Protein AF-A0A1J3D6M2-F1 (afdb_monomer_lite)

pLDDT: mean 93.29, std 6.9, range [59.59, 98.25]

Sequence (91 aa):
VNNVKGDRLPKFTSEQSKMLKGSYDFIGINYYSSSYAKNVPCSTENVTMSSDPCASITGEREGVPIGPKAASDWLLIYPKGIRDLVLYAKY

Structure (mmCIF, N/CA/C/O backbone):
data_AF-A0A1J3D6M2-F1
#
_entry.id   AF-A0A1J3D6M2-F1
#
loop_
_atom_site.group_PDB
_atom_site.id
_atom_site.type_symbol
_atom_site.label_atom_id
_atom_site.label_alt_id
_atom_site.label_comp_id
_atom_site.label_asym_id
_atom_site.label_entity_id
_atom_site.label_seq_id
_atom_site.pdbx_PDB_ins_code
_atom_site.Cartn_x
_atom_site.Cartn_y
_atom_site.Cartn_z
_atom_site.occupancy
_atom_site.B_iso_or_equiv
_atom_site.auth_seq_id
_atom_site.auth_comp_id
_atom_site.auth_asym_id
_atom_site.auth_atom_id
_atom_site.pdbx_PDB_model_num
ATOM 1 N N . VAL A 1 1 ? -1.687 -0.377 13.717 1.00 59.59 1 VAL A N 1
ATOM 2 C CA . VAL A 1 1 ? -0.697 0.401 12.935 1.00 59.59 1 VAL A CA 1
ATOM 3 C C . VAL A 1 1 ? 0.459 0.699 13.869 1.00 59.59 1 VAL A C 1
ATOM 5 O O . VAL A 1 1 ? 0.476 1.729 14.523 1.00 59.59 1 VAL A O 1
ATOM 8 N N . ASN A 1 2 ? 1.347 -0.275 14.054 1.00 64.75 2 ASN A N 1
ATOM 9 C CA . ASN A 1 2 ? 2.222 -0.285 15.235 1.00 64.75 2 ASN A CA 1
ATOM 10 C C . ASN A 1 2 ? 3.484 0.570 15.053 1.00 64.75 2 ASN A C 1
ATOM 12 O O . ASN A 1 2 ? 4.176 0.845 16.023 1.00 64.75 2 ASN A O 1
ATOM 16 N N . ASN A 1 3 ? 3.747 1.013 13.821 1.00 78.44 3 ASN A N 1
ATOM 17 C CA . ASN A 1 3 ? 4.998 1.662 13.440 1.00 78.44 3 ASN A CA 1
ATOM 18 C C . ASN A 1 3 ? 4.830 3.149 13.076 1.00 78.44 3 ASN A C 1
ATOM 20 O O . ASN A 1 3 ? 5.827 3.830 12.849 1.00 78.44 3 ASN A O 1
ATOM 24 N N . VAL A 1 4 ? 3.594 3.671 13.051 1.00 85.06 4 VAL A N 1
ATOM 25 C CA . VAL A 1 4 ? 3.365 5.113 12.877 1.00 85.06 4 VAL A CA 1
ATOM 26 C C . VAL A 1 4 ? 3.777 5.822 14.160 1.00 85.06 4 VAL A C 1
ATOM 28 O O . VAL A 1 4 ? 3.183 5.616 15.216 1.00 85.06 4 VAL A O 1
ATOM 31 N N . LYS A 1 5 ? 4.822 6.645 14.062 1.00 82.31 5 LYS A N 1
ATOM 32 C CA . LYS A 1 5 ? 5.362 7.395 15.203 1.00 82.31 5 LYS A CA 1
ATOM 33 C C . LYS A 1 5 ? 4.629 8.704 15.469 1.00 82.31 5 LYS A C 1
ATOM 35 O O . LYS A 1 5 ? 4.324 9.447 14.531 1.00 82.31 5 LYS A O 1
ATOM 40 N N . GLY A 1 6 ? 4.484 9.008 16.759 1.00 79.38 6 GLY A N 1
ATOM 41 C CA . GLY A 1 6 ? 3.793 10.192 17.264 1.00 79.38 6 GLY A CA 1
ATOM 42 C C . GLY A 1 6 ? 2.284 10.127 17.034 1.00 79.38 6 GLY A C 1
ATOM 43 O O . GLY A 1 6 ? 1.743 9.082 16.682 1.00 79.38 6 GLY A O 1
ATOM 44 N N . ASP A 1 7 ? 1.616 11.269 17.170 1.00 85.50 7 ASP A N 1
ATOM 45 C CA . ASP A 1 7 ? 0.166 11.397 16.974 1.00 85.50 7 ASP A CA 1
ATOM 46 C C . ASP A 1 7 ? -0.209 11.786 15.527 1.00 85.50 7 ASP A C 1
ATOM 48 O O . ASP A 1 7 ? -1.246 12.397 15.278 1.00 85.50 7 ASP A O 1
ATOM 52 N N . ARG A 1 8 ? 0.637 11.432 14.542 1.00 89.44 8 ARG A N 1
ATOM 53 C CA . ARG A 1 8 ? 0.403 11.735 13.112 1.00 89.44 8 ARG A CA 1
ATOM 54 C C . ARG A 1 8 ? -0.804 11.006 12.530 1.00 89.44 8 ARG A C 1
ATOM 56 O O . ARG A 1 8 ? -1.385 11.487 11.562 1.00 89.44 8 ARG A O 1
ATOM 63 N N . LEU A 1 9 ? -1.152 9.846 13.089 1.00 90.31 9 LEU A N 1
ATOM 64 C CA . LEU A 1 9 ? -2.379 9.132 12.758 1.00 90.31 9 LEU A CA 1
ATOM 65 C C . LEU A 1 9 ? -3.372 9.298 13.916 1.00 90.31 9 LEU A C 1
ATOM 67 O O . LEU A 1 9 ? -3.163 8.699 14.975 1.00 90.31 9 LEU A O 1
ATOM 71 N N . PRO A 1 10 ? -4.446 10.085 13.731 1.00 91.00 10 PRO A N 1
ATOM 72 C CA . PRO A 1 10 ? -5.473 10.253 14.745 1.00 91.00 10 PRO A CA 1
ATOM 73 C C . PRO A 1 10 ? -6.112 8.920 15.129 1.00 91.00 10 PRO A C 1
ATOM 75 O O . PRO A 1 10 ? -6.311 8.032 14.296 1.00 91.00 10 PRO A O 1
ATOM 78 N N . LYS A 1 11 ? -6.466 8.791 16.406 1.00 91.75 11 LYS A N 1
ATOM 79 C CA . LYS A 1 11 ? -7.204 7.634 16.912 1.00 91.75 11 LYS A CA 1
ATOM 80 C C . LYS A 1 11 ? -8.695 7.918 16.823 1.00 91.75 11 LYS A C 1
ATOM 82 O O . LYS A 1 11 ? -9.148 8.973 17.260 1.00 91.75 11 LYS A O 1
ATOM 87 N N . PHE A 1 12 ? -9.451 6.959 16.304 1.00 95.31 12 PHE A N 1
ATOM 88 C CA . PHE A 1 12 ? -10.904 7.023 16.367 1.00 95.31 12 PHE A CA 1
ATOM 89 C C . PHE A 1 12 ? -11.392 6.792 17.796 1.00 95.31 12 PHE A C 1
ATOM 91 O O . PHE A 1 12 ? -10.873 5.933 18.514 1.00 95.31 12 PHE A O 1
ATOM 98 N N . THR A 1 13 ? -12.437 7.517 18.193 1.00 97.62 13 THR A N 1
ATOM 99 C CA . THR A 1 13 ? -13.219 7.158 19.378 1.00 97.62 13 THR A CA 1
ATOM 100 C C . THR A 1 13 ? -13.987 5.858 19.125 1.00 97.62 13 THR A C 1
ATOM 102 O O . THR A 1 13 ? -14.156 5.408 17.984 1.00 97.62 13 THR A O 1
ATOM 105 N N . SER A 1 14 ? -14.501 5.244 20.191 1.00 98.12 14 SER A N 1
ATOM 106 C CA . SER A 1 14 ? -15.351 4.054 20.076 1.00 98.12 14 SER A CA 1
ATOM 107 C C . SER A 1 14 ? -16.610 4.314 19.244 1.00 98.12 14 SER A C 1
ATOM 109 O O . SER A 1 14 ? -17.066 3.426 18.531 1.00 98.12 14 SER A O 1
ATOM 111 N N . GLU A 1 15 ? -17.171 5.521 19.320 1.00 98.25 15 GLU A N 1
ATOM 112 C CA . GLU A 1 15 ? -18.347 5.921 18.545 1.00 98.25 15 GLU A CA 1
ATOM 113 C C . GLU A 1 15 ? -18.018 6.069 17.056 1.00 98.25 15 GLU A C 1
ATOM 115 O O . GLU A 1 15 ? -18.662 5.433 16.226 1.00 98.25 15 GLU A O 1
ATOM 120 N N . GLN A 1 16 ? -16.947 6.793 16.720 1.00 98.25 16 GLN A N 1
ATOM 121 C CA . GLN A 1 16 ? -16.485 6.936 15.334 1.00 98.25 16 GLN A CA 1
ATOM 122 C C . GLN A 1 16 ? -16.148 5.577 14.708 1.00 98.25 16 GLN A C 1
ATOM 124 O O . GLN A 1 16 ? -16.510 5.301 13.566 1.00 98.25 16 GLN A O 1
ATOM 129 N N . SER A 1 17 ? -15.506 4.694 15.478 1.00 97.56 17 SER A N 1
ATOM 130 C CA . SER A 1 17 ? -15.180 3.336 15.031 1.00 97.56 17 SER A CA 1
ATOM 131 C C . SER A 1 17 ? -16.437 2.515 14.725 1.00 97.56 17 SER A C 1
ATOM 133 O O . SER A 1 17 ? -16.456 1.766 13.749 1.00 97.56 17 SER A O 1
ATOM 135 N N . LYS A 1 18 ? -17.497 2.658 15.534 1.00 98.06 18 LYS A N 1
ATOM 136 C CA . LYS A 1 18 ? -18.794 2.009 15.285 1.00 98.06 18 LYS A CA 1
ATOM 137 C C . LYS A 1 18 ? -19.477 2.568 14.040 1.00 98.06 18 LYS A C 1
ATOM 139 O O . LYS A 1 18 ? -20.025 1.781 13.282 1.00 98.06 18 LYS A O 1
ATOM 144 N N . MET A 1 19 ? -19.416 3.882 13.822 1.00 98.12 19 MET A N 1
ATOM 145 C CA . MET A 1 19 ? -19.998 4.521 12.636 1.00 98.12 19 MET A CA 1
ATOM 146 C C . MET A 1 19 ? 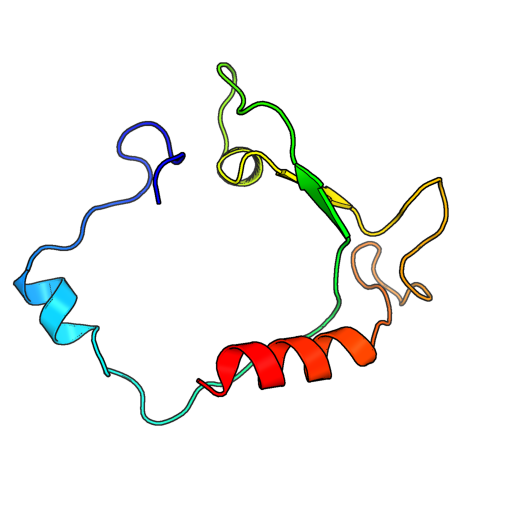-19.314 4.088 11.333 1.00 98.12 19 MET A C 1
ATOM 148 O O . MET A 1 19 ? -19.993 3.902 10.332 1.00 98.12 19 MET A O 1
ATOM 152 N N . LEU A 1 20 ? -17.986 3.925 11.332 1.00 97.50 20 LEU A N 1
ATOM 153 C CA . LEU A 1 20 ? -17.221 3.543 10.136 1.00 97.50 20 LEU A CA 1
ATOM 154 C C . LEU A 1 20 ? -17.320 2.051 9.796 1.00 97.50 20 LEU A C 1
ATOM 156 O O . LEU A 1 20 ? -17.184 1.650 8.640 1.00 97.50 20 LEU A O 1
ATOM 160 N N . LYS A 1 21 ? -17.498 1.187 10.798 1.00 97.19 21 LYS A N 1
ATOM 161 C CA . LYS A 1 21 ? -17.511 -0.257 10.566 1.00 97.19 21 LYS A CA 1
ATOM 162 C C . LYS A 1 21 ? -18.761 -0.654 9.777 1.00 97.19 21 LYS A C 1
ATOM 164 O O . LYS A 1 21 ? -19.869 -0.573 10.289 1.00 97.19 21 LYS A O 1
ATOM 169 N N . GLY A 1 22 ? -18.556 -1.151 8.557 1.00 96.25 22 GLY A N 1
ATOM 170 C CA . GLY A 1 22 ? -19.647 -1.559 7.667 1.00 96.25 22 GLY A CA 1
ATOM 171 C C . GLY A 1 22 ? -20.330 -0.393 6.950 1.00 96.25 22 GLY A C 1
ATOM 172 O O . GLY A 1 22 ? -21.402 -0.584 6.394 1.00 96.25 22 GLY A O 1
ATOM 173 N N . SER A 1 23 ? -19.728 0.802 6.933 1.00 97.38 23 SER A N 1
ATOM 174 C CA . SER A 1 23 ? -20.275 1.980 6.244 1.00 97.38 23 SER A CA 1
ATOM 175 C C . SER A 1 23 ? -20.060 1.948 4.719 1.00 97.38 23 SER A C 1
ATOM 177 O O . SER A 1 23 ? -19.738 2.974 4.118 1.00 97.38 23 SER A O 1
ATOM 179 N N . TYR A 1 24 ? -20.147 0.772 4.096 1.00 95.81 24 TYR A N 1
ATOM 180 C CA . TYR A 1 24 ? -19.997 0.577 2.655 1.00 95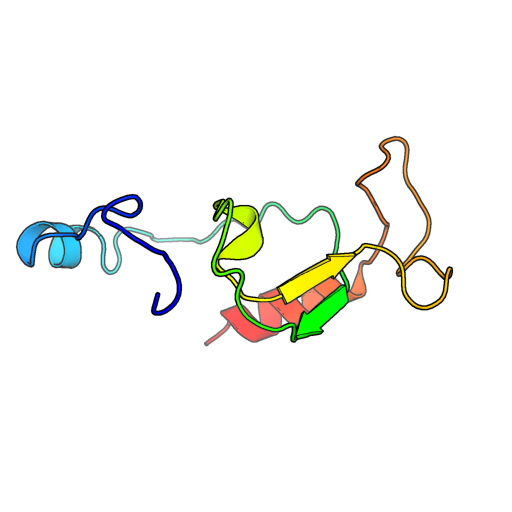.81 24 TYR A CA 1
ATOM 181 C C . TYR A 1 24 ? -20.874 -0.586 2.179 1.00 95.81 24 TYR A C 1
ATOM 183 O O . TYR A 1 24 ? -20.931 -1.624 2.834 1.00 95.81 24 TYR A O 1
ATOM 191 N N . ASP A 1 25 ? -21.490 -0.431 1.007 1.00 96.50 25 ASP A N 1
ATOM 192 C CA . ASP A 1 25 ? -22.233 -1.509 0.334 1.00 96.50 25 ASP A CA 1
ATOM 193 C C . ASP A 1 25 ? -21.375 -2.219 -0.725 1.00 96.50 25 ASP A C 1
ATOM 195 O O . ASP A 1 25 ? -21.520 -3.413 -0.978 1.00 96.50 25 ASP A O 1
ATOM 199 N N . PHE A 1 26 ? -20.435 -1.484 -1.328 1.00 95.00 26 PHE A N 1
ATOM 200 C CA . PHE A 1 26 ? -19.515 -1.969 -2.355 1.00 95.00 26 PHE A CA 1
ATOM 201 C C . PHE A 1 26 ? -18.131 -1.347 -2.166 1.00 95.00 26 PHE A C 1
ATOM 203 O O . PHE A 1 26 ? -18.004 -0.227 -1.671 1.00 95.00 26 PHE A O 1
ATOM 210 N N . ILE A 1 27 ? -17.090 -2.053 -2.614 1.00 93.81 27 ILE A N 1
ATOM 211 C CA . ILE A 1 27 ? -15.715 -1.545 -2.645 1.00 93.81 27 ILE A CA 1
ATOM 212 C C . ILE A 1 27 ? -15.288 -1.383 -4.105 1.00 93.81 27 ILE A C 1
ATOM 214 O O . ILE A 1 27 ? -15.213 -2.356 -4.854 1.00 93.81 27 ILE A O 1
ATOM 218 N N . GLY A 1 28 ? -14.989 -0.146 -4.501 1.00 95.31 28 GLY A N 1
ATOM 219 C CA . GLY A 1 28 ? -14.319 0.160 -5.764 1.00 95.31 28 GLY A CA 1
ATOM 220 C C . GLY A 1 28 ? -12.802 0.154 -5.585 1.00 95.31 28 GLY A C 1
ATOM 221 O O . GLY A 1 28 ? -12.291 0.703 -4.610 1.00 95.31 28 GLY A O 1
ATOM 222 N N . ILE A 1 29 ? -12.071 -0.451 -6.524 1.00 95.75 29 ILE A N 1
ATOM 223 C CA . ILE A 1 29 ? -10.606 -0.529 -6.487 1.00 95.75 29 ILE A CA 1
ATOM 224 C C . ILE A 1 29 ? -10.031 0.214 -7.693 1.00 95.75 29 ILE A C 1
ATOM 226 O O . ILE A 1 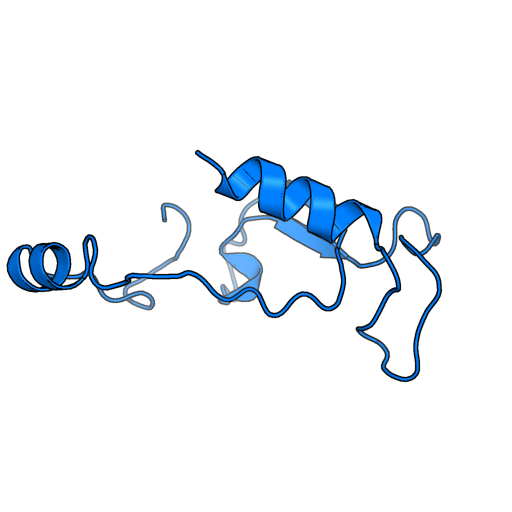29 ? -10.187 -0.219 -8.833 1.00 95.75 29 ILE A O 1
ATOM 230 N N . ASN A 1 30 ? -9.300 1.297 -7.429 1.00 97.19 30 ASN A N 1
ATOM 231 C CA . ASN A 1 30 ? -8.533 2.020 -8.443 1.00 97.19 30 ASN A CA 1
ATOM 232 C C . ASN A 1 30 ? -7.143 1.385 -8.586 1.00 97.19 30 ASN A C 1
ATOM 234 O O . ASN A 1 30 ? -6.181 1.821 -7.954 1.00 97.19 30 ASN A O 1
ATOM 238 N N . TYR A 1 31 ? -7.047 0.319 -9.378 1.00 97.50 31 TYR A N 1
ATOM 239 C CA . TYR A 1 31 ? -5.788 -0.385 -9.615 1.00 97.50 31 TYR A CA 1
ATOM 240 C C . TYR A 1 31 ? -5.057 0.160 -10.846 1.00 97.50 31 TYR A C 1
ATOM 242 O O . TYR A 1 31 ? -5.615 0.185 -11.940 1.00 97.50 31 TYR A O 1
ATOM 250 N N . TYR A 1 32 ? -3.783 0.513 -10.675 1.00 96.75 32 TYR A N 1
ATOM 251 C CA . TYR A 1 32 ? -2.925 1.009 -11.757 1.00 96.75 32 TYR A CA 1
ATOM 252 C C . TYR A 1 32 ? -1.663 0.167 -11.969 1.00 96.75 32 TYR A C 1
ATOM 254 O O . TYR A 1 32 ? -1.227 -0.016 -13.102 1.00 96.75 32 TYR A O 1
ATOM 262 N N . SER A 1 33 ? -1.056 -0.324 -10.887 1.00 97.38 33 SER A N 1
ATOM 263 C CA . SER A 1 33 ? 0.249 -0.987 -10.897 1.00 97.38 33 SER A CA 1
ATOM 264 C C . SER A 1 33 ? 0.420 -1.841 -9.635 1.00 97.38 33 SER A C 1
ATOM 266 O O . SER A 1 33 ? -0.404 -1.796 -8.720 1.00 97.38 33 SER A O 1
ATOM 268 N N . SER A 1 34 ? 1.508 -2.601 -9.579 1.00 97.69 34 SER A N 1
ATOM 269 C CA . SER A 1 34 ? 2.016 -3.265 -8.377 1.00 97.69 34 SER A CA 1
ATOM 270 C C . SER A 1 34 ? 3.479 -2.897 -8.159 1.00 97.69 34 SER A C 1
ATOM 272 O O . SER A 1 34 ? 4.178 -2.526 -9.099 1.00 97.69 34 SER A O 1
ATOM 274 N N . SER A 1 35 ? 3.950 -3.060 -6.925 1.00 97.00 35 SER A N 1
ATOM 275 C CA . SER A 1 35 ? 5.341 -2.807 -6.544 1.00 97.00 35 SER A CA 1
ATOM 276 C C . SER A 1 35 ? 5.905 -3.996 -5.778 1.00 97.00 35 SER A C 1
ATOM 278 O O . SER A 1 35 ? 5.173 -4.728 -5.109 1.00 97.00 35 SER A O 1
ATOM 280 N N . TYR A 1 36 ? 7.220 -4.166 -5.825 1.00 97.19 36 TYR A N 1
ATOM 281 C CA . TYR A 1 36 ? 7.925 -5.003 -4.869 1.00 97.19 36 TYR A CA 1
ATOM 282 C C . TYR A 1 36 ? 7.991 -4.301 -3.512 1.00 97.19 36 TYR A C 1
ATOM 284 O O . TYR A 1 36 ? 8.167 -3.084 -3.436 1.00 97.19 36 TYR A O 1
ATOM 292 N N . ALA A 1 37 ? 7.899 -5.089 -2.443 1.00 96.38 37 ALA A N 1
ATOM 293 C CA . ALA A 1 37 ? 8.116 -4.642 -1.076 1.00 96.38 37 ALA A CA 1
ATOM 294 C C . ALA A 1 37 ? 9.209 -5.494 -0.428 1.00 96.38 37 ALA A C 1
ATOM 296 O O . ALA A 1 37 ? 9.187 -6.723 -0.518 1.00 96.38 37 ALA A O 1
ATOM 297 N N . LYS A 1 38 ? 10.164 -4.843 0.235 1.00 95.81 38 LYS A N 1
ATOM 298 C CA . LYS A 1 38 ? 11.243 -5.499 0.978 1.00 95.81 38 LYS A CA 1
ATOM 299 C C . LYS A 1 38 ? 11.248 -4.999 2.414 1.00 95.81 38 LYS A C 1
ATOM 301 O O . LYS A 1 38 ? 11.271 -3.793 2.641 1.00 95.81 38 LYS A O 1
ATOM 306 N N . ASN A 1 39 ? 11.273 -5.924 3.370 1.00 95.56 39 ASN A N 1
ATOM 307 C CA . ASN A 1 39 ? 11.443 -5.595 4.782 1.00 95.56 39 ASN A CA 1
ATOM 308 C C . ASN A 1 39 ? 12.775 -4.863 5.014 1.00 95.56 39 ASN A C 1
ATOM 310 O O . ASN A 1 39 ? 13.820 -5.317 4.539 1.00 95.56 39 ASN A O 1
ATOM 314 N N . VAL A 1 40 ? 12.736 -3.760 5.759 1.00 94.56 40 VAL A N 1
ATOM 315 C CA . VAL A 1 40 ? 13.915 -2.986 6.168 1.00 94.56 40 VAL A CA 1
ATOM 316 C C . VAL A 1 40 ? 13.786 -2.585 7.643 1.00 94.56 40 VAL A C 1
ATOM 318 O O . VAL A 1 40 ? 12.675 -2.553 8.171 1.00 94.56 40 VAL A O 1
ATOM 321 N N . PRO A 1 41 ? 14.890 -2.270 8.343 1.00 94.25 41 PRO A N 1
ATOM 322 C CA . PRO A 1 41 ? 14.800 -1.702 9.684 1.00 94.25 41 PRO A CA 1
ATOM 323 C C . PRO A 1 41 ? 13.932 -0.435 9.700 1.00 94.25 41 PRO A C 1
ATOM 325 O O . PRO A 1 41 ? 14.031 0.406 8.806 1.00 94.25 41 PRO A O 1
ATOM 328 N N . CYS A 1 42 ? 13.080 -0.289 10.716 1.00 92.31 42 CYS A N 1
ATOM 329 C CA . CYS A 1 42 ? 12.250 0.903 10.874 1.00 92.31 42 CYS A CA 1
ATOM 330 C C . CYS A 1 42 ? 13.120 2.145 11.108 1.00 92.31 42 CYS A C 1
ATOM 332 O O . CYS A 1 42 ? 13.965 2.139 12.006 1.00 92.31 42 CYS A O 1
ATOM 334 N N . SER A 1 43 ? 12.872 3.229 10.366 1.00 90.00 43 SER A N 1
ATOM 335 C CA . SER A 1 43 ? 13.633 4.469 10.555 1.00 90.00 43 SER A CA 1
ATOM 336 C C . SER A 1 43 ? 13.404 5.058 11.947 1.00 90.00 43 SER A C 1
ATOM 338 O O . SER A 1 43 ? 12.272 5.146 12.440 1.00 90.00 43 SER A O 1
ATOM 340 N N . THR A 1 44 ? 14.480 5.486 12.599 1.00 88.94 44 THR A N 1
ATOM 341 C CA . THR A 1 44 ? 14.441 6.216 13.874 1.00 88.94 44 THR A CA 1
ATOM 342 C C . THR A 1 44 ? 14.499 7.723 13.699 1.00 88.94 44 THR A C 1
ATOM 344 O O . THR A 1 44 ? 14.001 8.438 14.564 1.00 88.94 44 THR A O 1
ATOM 347 N N . GLU A 1 45 ? 14.999 8.187 12.559 1.00 88.75 45 GLU A N 1
ATOM 348 C CA . GLU A 1 45 ? 15.198 9.596 12.227 1.00 88.75 45 GLU A CA 1
ATOM 349 C C . GLU A 1 45 ? 14.372 9.977 10.994 1.00 88.75 45 GLU A C 1
ATOM 351 O O . GLU A 1 45 ? 14.050 9.117 10.170 1.00 88.75 45 GLU A O 1
ATOM 356 N N . ASN A 1 46 ? 14.008 11.258 10.868 1.00 87.88 46 ASN A N 1
ATOM 357 C CA . ASN A 1 46 ? 13.276 11.802 9.712 1.00 87.88 46 ASN A CA 1
ATOM 358 C C . ASN A 1 46 ? 12.064 10.950 9.290 1.00 87.88 46 ASN A C 1
ATOM 360 O O . ASN A 1 46 ? 11.841 10.690 8.108 1.00 87.88 46 ASN A O 1
ATOM 364 N N . VAL A 1 47 ? 11.300 10.463 10.272 1.00 90.25 47 VAL A N 1
ATOM 365 C CA . VAL A 1 47 ? 10.201 9.525 10.029 1.00 90.25 47 VAL A CA 1
ATOM 366 C C . VAL A 1 47 ? 9.072 10.220 9.276 1.00 90.25 47 VAL A C 1
ATOM 368 O O . VAL A 1 47 ? 8.506 11.211 9.734 1.00 90.25 47 VAL A O 1
ATOM 371 N N . THR A 1 48 ? 8.731 9.663 8.120 1.00 90.25 48 THR A N 1
ATOM 372 C CA . THR A 1 48 ? 7.641 10.105 7.248 1.00 90.25 48 THR A CA 1
ATOM 373 C C . THR A 1 48 ? 6.598 9.003 7.087 1.00 90.25 48 THR A C 1
ATOM 375 O O . THR A 1 48 ? 6.855 7.837 7.400 1.00 90.25 48 THR A O 1
ATOM 378 N N . MET A 1 49 ? 5.446 9.358 6.509 1.00 90.25 49 MET A N 1
ATOM 379 C CA . MET A 1 49 ? 4.411 8.399 6.105 1.00 90.25 49 MET A CA 1
ATOM 380 C C . MET A 1 49 ? 4.986 7.230 5.287 1.00 90.25 49 MET A C 1
ATOM 382 O O . MET A 1 49 ? 4.627 6.080 5.514 1.00 90.25 49 MET A O 1
ATOM 386 N N . SER A 1 50 ? 5.920 7.505 4.373 1.00 90.62 50 SER A N 1
ATOM 387 C CA . SER A 1 50 ? 6.527 6.482 3.514 1.00 90.62 50 SER A CA 1
ATOM 388 C C . SER A 1 50 ? 7.443 5.515 4.272 1.00 90.62 50 SER A C 1
ATOM 390 O O . SER A 1 50 ? 7.669 4.404 3.806 1.00 90.62 50 SER A O 1
ATOM 392 N N . SER A 1 51 ? 7.969 5.916 5.434 1.00 91.81 51 SER A N 1
ATOM 393 C CA . SER A 1 51 ? 8.840 5.075 6.270 1.00 91.81 51 SER A CA 1
ATOM 394 C C . SER A 1 51 ? 8.093 4.271 7.340 1.00 91.81 51 SER A C 1
ATOM 396 O O . SER A 1 51 ? 8.651 3.314 7.876 1.00 91.81 51 SER A O 1
ATOM 398 N N . ASP A 1 52 ? 6.834 4.620 7.627 1.00 91.81 52 ASP A N 1
ATOM 399 C CA . ASP A 1 52 ? 6.004 3.948 8.638 1.00 91.81 52 ASP A CA 1
ATOM 400 C C . ASP A 1 52 ? 5.830 2.436 8.409 1.00 91.81 52 ASP A C 1
ATOM 402 O O . ASP A 1 52 ? 5.821 1.692 9.389 1.00 91.81 52 ASP A O 1
ATOM 406 N N . PRO A 1 53 ? 5.729 1.918 7.168 1.00 92.56 53 PRO A N 1
ATOM 407 C CA . PRO A 1 53 ? 5.605 0.478 6.946 1.00 92.56 53 PRO A CA 1
ATOM 408 C C . PRO A 1 53 ? 6.860 -0.332 7.298 1.00 92.56 53 PRO A C 1
ATOM 410 O O . PRO A 1 53 ? 6.788 -1.557 7.303 1.00 92.56 53 PRO A O 1
ATOM 413 N N . CYS A 1 54 ? 8.004 0.319 7.555 1.00 94.50 54 CYS A N 1
ATOM 414 C CA . CYS A 1 54 ? 9.314 -0.336 7.675 1.00 94.50 54 CYS A CA 1
ATOM 415 C C . CYS A 1 54 ? 9.632 -1.227 6.460 1.00 94.50 54 CYS A C 1
ATOM 417 O O . CYS A 1 54 ? 10.178 -2.326 6.570 1.00 94.50 54 CYS A O 1
ATOM 419 N N . ALA A 1 55 ? 9.254 -0.748 5.275 1.00 94.38 55 ALA A N 1
ATOM 420 C CA . ALA A 1 55 ? 9.444 -1.443 4.015 1.00 94.38 55 ALA A CA 1
ATOM 421 C C . ALA A 1 55 ? 10.018 -0.491 2.965 1.00 94.38 55 ALA A C 1
ATOM 423 O O . ALA A 1 55 ? 9.621 0.669 2.876 1.00 94.38 55 ALA A O 1
ATOM 424 N N . SER A 1 56 ? 10.933 -1.002 2.146 1.00 94.50 56 SER A N 1
ATOM 425 C CA . SER A 1 56 ? 11.333 -0.356 0.899 1.00 94.50 56 SER A CA 1
ATOM 426 C C . SER A 1 56 ? 10.391 -0.819 -0.207 1.00 94.50 56 SER A C 1
ATOM 428 O O . SER A 1 56 ? 10.213 -2.025 -0.402 1.00 94.50 56 SER A O 1
ATOM 430 N N . ILE A 1 57 ? 9.776 0.137 -0.902 1.00 95.25 57 ILE A N 1
ATOM 431 C CA . ILE A 1 57 ? 8.846 -0.106 -2.005 1.00 95.25 57 ILE A CA 1
ATOM 432 C C . ILE A 1 57 ? 9.511 0.337 -3.305 1.00 95.25 57 ILE A C 1
ATOM 434 O O . ILE A 1 57 ? 10.012 1.455 -3.394 1.00 95.25 57 ILE A O 1
ATOM 438 N N . THR A 1 58 ? 9.520 -0.534 -4.308 1.00 95.50 58 THR A N 1
ATOM 439 C CA . THR A 1 58 ? 10.173 -0.275 -5.597 1.00 95.50 58 THR A CA 1
ATOM 440 C C . THR A 1 58 ? 9.429 -0.969 -6.732 1.00 95.50 58 THR A C 1
ATOM 442 O O . THR A 1 58 ? 8.880 -2.056 -6.559 1.00 95.50 58 THR A O 1
ATOM 445 N N . GLY A 1 59 ? 9.415 -0.346 -7.909 1.00 96.19 59 GLY A N 1
ATOM 446 C CA . GLY A 1 59 ? 8.917 -0.966 -9.137 1.00 96.19 59 GLY A CA 1
ATOM 447 C C . GLY A 1 59 ? 9.903 -1.954 -9.767 1.00 96.19 59 GLY A C 1
ATOM 448 O O . GLY A 1 59 ? 9.534 -2.706 -10.664 1.00 96.19 59 GLY A O 1
ATOM 449 N N . GLU A 1 60 ? 11.146 -1.976 -9.286 1.00 96.00 60 GLU A N 1
ATOM 450 C CA . GLU A 1 60 ? 12.249 -2.745 -9.857 1.00 96.00 60 GLU A CA 1
ATOM 451 C C . GLU A 1 60 ? 12.904 -3.643 -8.812 1.00 96.00 60 GLU A C 1
ATOM 453 O O . GLU A 1 60 ? 13.071 -3.261 -7.651 1.00 96.00 60 GLU A O 1
ATOM 458 N N . ARG A 1 61 ? 13.332 -4.829 -9.238 1.00 95.19 61 ARG A N 1
ATOM 4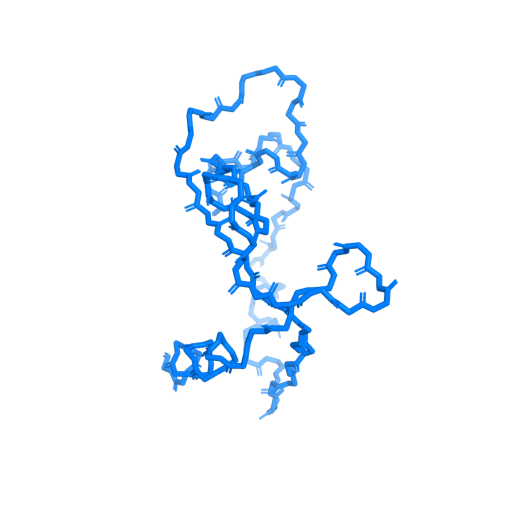59 C CA . ARG A 1 61 ? 14.130 -5.754 -8.435 1.00 95.19 61 ARG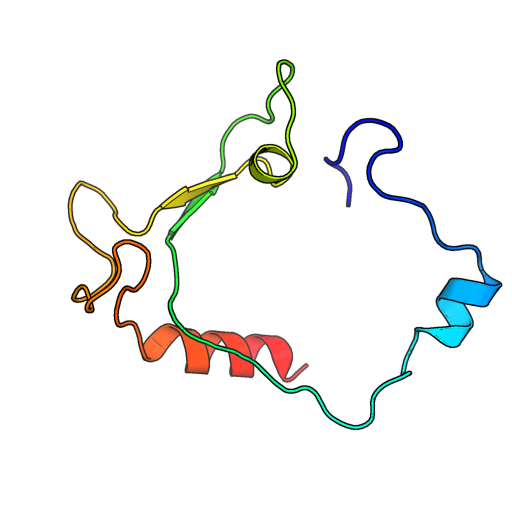 A CA 1
ATOM 460 C C . ARG A 1 61 ? 15.377 -6.113 -9.227 1.00 95.19 61 ARG A C 1
ATOM 462 O O . ARG A 1 61 ? 15.259 -6.630 -10.330 1.00 95.19 61 ARG A O 1
ATOM 469 N N . GLU A 1 62 ? 16.547 -5.821 -8.660 1.00 94.81 62 GLU A N 1
ATOM 470 C CA . GLU A 1 62 ? 17.851 -6.086 -9.298 1.00 94.81 62 GLU A CA 1
ATOM 471 C C . GLU A 1 62 ? 17.987 -5.408 -10.677 1.00 94.81 62 GLU A C 1
ATOM 473 O O . GLU A 1 62 ? 18.527 -5.976 -11.619 1.00 94.81 62 GLU A O 1
ATOM 478 N N . GLY A 1 63 ? 17.456 -4.184 -10.805 1.00 94.38 63 GLY A N 1
ATOM 479 C CA . GLY A 1 63 ? 17.452 -3.418 -12.059 1.00 94.38 63 GLY A CA 1
ATOM 480 C C . GLY A 1 63 ? 16.424 -3.892 -13.091 1.00 94.38 63 GLY A C 1
ATOM 481 O O . GLY A 1 63 ? 16.374 -3.354 -14.193 1.00 94.38 63 GLY A O 1
ATOM 482 N N . VAL A 1 64 ? 15.595 -4.885 -12.752 1.00 96.56 64 VAL A N 1
ATOM 483 C CA . VAL A 1 64 ? 14.536 -5.399 -13.625 1.00 96.56 64 VAL A CA 1
ATOM 484 C C . VAL A 1 64 ? 13.174 -4.879 -13.151 1.00 96.56 64 VAL A C 1
ATOM 486 O O . VAL A 1 64 ? 12.748 -5.215 -12.037 1.00 96.56 64 VAL A O 1
ATOM 489 N N . PRO A 1 65 ? 12.455 -4.088 -13.970 1.00 96.56 65 PRO A N 1
ATOM 490 C CA . PRO A 1 65 ? 11.091 -3.663 -13.668 1.00 96.56 65 PRO A CA 1
ATOM 491 C C . PRO A 1 65 ? 10.132 -4.843 -13.502 1.00 96.56 65 PRO A C 1
ATOM 493 O O . PRO A 1 65 ? 10.240 -5.858 -14.189 1.00 96.56 65 PRO A O 1
ATOM 496 N N . ILE A 1 66 ? 9.146 -4.701 -12.614 1.00 97.44 66 ILE A N 1
ATOM 497 C CA . ILE A 1 66 ? 8.085 -5.700 -12.398 1.00 97.44 66 ILE A CA 1
ATOM 498 C C . ILE A 1 66 ? 7.245 -5.947 -13.661 1.00 97.44 66 ILE A C 1
ATOM 500 O O . ILE A 1 66 ? 6.659 -7.016 -13.825 1.00 97.44 66 ILE A O 1
ATOM 504 N N . GLY A 1 67 ? 7.206 -4.966 -14.561 1.00 97.25 67 GLY A N 1
ATOM 505 C CA . GLY A 1 67 ? 6.544 -5.047 -15.851 1.00 97.25 67 GLY A CA 1
ATOM 506 C C . GLY A 1 67 ? 6.897 -3.858 -16.748 1.00 97.25 67 GLY A C 1
ATOM 507 O O . GLY A 1 67 ? 7.636 -2.965 -16.325 1.00 97.25 67 GLY A O 1
ATOM 508 N N . PRO A 1 68 ? 6.383 -3.833 -17.989 1.00 97.62 68 PRO A N 1
ATOM 509 C CA . PRO A 1 68 ? 6.623 -2.744 -18.929 1.00 97.62 68 PRO A CA 1
ATOM 510 C C . PRO A 1 68 ? 6.148 -1.395 -18.385 1.00 97.62 68 PRO A C 1
ATOM 512 O O . PRO A 1 68 ? 5.111 -1.308 -17.729 1.00 97.62 68 PRO A O 1
ATOM 515 N N . LYS A 1 69 ? 6.883 -0.332 -18.697 1.00 96.62 69 LYS A N 1
ATOM 516 C CA . LYS A 1 69 ? 6.553 1.032 -18.285 1.00 96.62 69 LYS A CA 1
ATOM 517 C C . LYS A 1 69 ? 5.517 1.654 -19.223 1.00 96.62 69 LYS A C 1
ATOM 519 O O . LYS A 1 69 ? 5.635 1.524 -20.440 1.00 96.62 69 LYS A O 1
ATOM 524 N N . ALA A 1 70 ? 4.510 2.320 -18.661 1.00 95.00 70 ALA A N 1
ATOM 525 C CA . ALA A 1 70 ? 3.561 3.129 -19.425 1.00 95.00 70 ALA A CA 1
ATOM 526 C C . ALA A 1 70 ? 4.106 4.560 -19.633 1.00 95.00 70 ALA A C 1
ATOM 528 O O . ALA A 1 70 ? 5.305 4.802 -19.531 1.00 95.00 70 ALA A O 1
ATOM 529 N N . ALA A 1 71 ? 3.231 5.526 -19.925 1.00 95.12 71 ALA A N 1
ATOM 530 C CA . ALA A 1 71 ? 3.643 6.909 -20.181 1.00 95.12 71 ALA A CA 1
ATOM 531 C C . ALA A 1 71 ? 4.182 7.653 -18.939 1.00 95.12 71 ALA A C 1
ATOM 533 O O . ALA A 1 71 ? 4.956 8.592 -19.089 1.00 95.12 71 ALA A O 1
ATOM 534 N N . SER A 1 72 ? 3.777 7.267 -17.723 1.00 94.75 72 SER A N 1
ATOM 535 C CA . SER A 1 72 ? 4.241 7.895 -16.475 1.00 94.75 72 SER A CA 1
ATOM 536 C C . SER A 1 72 ? 5.227 7.012 -15.724 1.00 94.75 72 SER A C 1
ATOM 538 O O . SER A 1 72 ? 5.081 5.792 -15.701 1.00 94.75 72 SER A O 1
ATOM 540 N N . ASP A 1 73 ? 6.180 7.637 -15.027 1.00 91.31 73 ASP A N 1
ATOM 541 C CA . ASP A 1 73 ? 7.300 6.917 -14.416 1.00 91.31 73 ASP A CA 1
ATOM 542 C C . ASP A 1 73 ? 6.916 5.895 -13.347 1.00 91.31 73 ASP A C 1
ATOM 544 O O . ASP A 1 73 ? 7.567 4.864 -13.208 1.00 91.31 73 ASP A O 1
ATOM 548 N N . TRP A 1 74 ? 5.830 6.159 -12.628 1.00 91.75 74 TRP A N 1
ATOM 549 C CA . TRP A 1 74 ? 5.314 5.301 -11.566 1.00 91.75 74 TRP A CA 1
ATOM 550 C C . TRP A 1 74 ? 4.395 4.173 -12.078 1.00 91.75 74 TRP A C 1
ATOM 552 O O . TRP A 1 74 ? 4.027 3.284 -11.309 1.00 91.75 74 TRP A O 1
ATOM 562 N N . LEU A 1 75 ? 4.002 4.203 -13.359 1.00 96.56 75 LEU A N 1
ATOM 563 C CA . LEU A 1 75 ? 3.051 3.262 -13.955 1.00 96.56 75 LEU A CA 1
ATOM 564 C C . LEU A 1 75 ? 3.774 2.086 -14.617 1.00 96.56 75 LEU A C 1
ATOM 566 O O . LEU A 1 75 ? 4.286 2.202 -15.733 1.00 96.56 75 LEU A O 1
ATOM 570 N N . LEU A 1 76 ? 3.749 0.932 -13.948 1.00 97.75 76 LEU A N 1
ATOM 571 C CA . LEU A 1 76 ? 4.268 -0.335 -14.460 1.00 97.75 76 LEU A CA 1
ATOM 572 C C . LEU A 1 76 ? 3.105 -1.299 -14.722 1.00 97.75 76 LEU A C 1
ATOM 574 O O . LEU A 1 76 ? 2.255 -1.549 -13.867 1.00 97.75 76 LEU A O 1
ATOM 578 N N . ILE A 1 77 ? 3.051 -1.843 -15.932 1.00 98.12 77 ILE A N 1
ATOM 579 C CA . ILE A 1 77 ? 1.968 -2.713 -16.385 1.00 98.12 77 ILE A CA 1
ATOM 580 C C . ILE A 1 77 ? 2.127 -4.080 -15.722 1.00 98.12 77 ILE A C 1
ATOM 582 O O . ILE A 1 77 ? 3.009 -4.859 -16.081 1.00 98.12 77 ILE A O 1
ATOM 586 N N . TYR A 1 78 ? 1.245 -4.390 -14.769 1.00 98.06 78 TYR A N 1
ATOM 587 C CA . TYR A 1 78 ? 1.285 -5.660 -14.044 1.00 98.06 78 TYR A CA 1
ATOM 588 C C . TYR A 1 78 ? -0.118 -6.240 -13.786 1.00 98.06 78 TYR A C 1
ATOM 590 O O . TYR A 1 78 ? -0.671 -6.084 -12.697 1.00 98.06 78 TYR A O 1
ATOM 598 N N . PRO A 1 79 ? -0.734 -6.932 -14.762 1.00 97.75 79 PRO A N 1
ATOM 599 C CA . PRO A 1 79 ? -2.114 -7.416 -14.647 1.00 97.75 79 PRO A CA 1
ATOM 600 C C . PRO A 1 79 ? -2.294 -8.551 -13.630 1.00 97.75 79 PRO A C 1
ATOM 602 O O . PRO A 1 79 ? -3.390 -8.750 -13.121 1.00 97.75 79 PRO A O 1
ATOM 605 N N . LYS A 1 80 ? -1.242 -9.297 -13.277 1.00 98.12 80 LYS A N 1
ATOM 606 C CA . LYS A 1 80 ? -1.353 -10.340 -12.245 1.00 98.12 80 LYS A CA 1
ATOM 607 C C . LYS A 1 80 ? -1.705 -9.751 -10.870 1.00 98.12 80 LYS A C 1
ATOM 609 O O . LYS A 1 80 ? -2.471 -10.355 -10.124 1.00 98.12 80 LYS A O 1
ATOM 614 N N . GLY A 1 81 ? -1.206 -8.552 -10.570 1.00 97.75 81 GLY A N 1
ATOM 615 C CA . GLY A 1 81 ? -1.394 -7.915 -9.269 1.00 97.75 81 GLY A CA 1
ATOM 616 C C . GLY A 1 81 ? -2.852 -7.607 -8.924 1.00 97.75 81 GLY A C 1
ATOM 617 O O . GLY A 1 81 ? -3.246 -7.830 -7.784 1.00 97.75 81 GLY A O 1
ATOM 618 N N . ILE A 1 82 ? -3.689 -7.188 -9.887 1.00 97.75 82 ILE A N 1
ATOM 619 C CA . ILE A 1 82 ? -5.112 -6.924 -9.597 1.00 97.75 82 ILE A CA 1
ATOM 620 C C . ILE A 1 82 ? -5.861 -8.209 -9.238 1.00 97.75 82 ILE A C 1
ATOM 622 O O . ILE A 1 82 ? -6.694 -8.209 -8.336 1.00 97.75 82 ILE A O 1
ATOM 626 N N . ARG A 1 83 ? -5.532 -9.326 -9.897 1.00 97.38 83 ARG A N 1
ATOM 627 C CA . ARG A 1 83 ? -6.116 -10.629 -9.572 1.00 97.38 83 ARG A CA 1
ATOM 628 C C . ARG A 1 83 ? -5.755 -11.035 -8.146 1.00 97.38 83 ARG A C 1
ATOM 630 O O . ARG A 1 83 ? -6.633 -11.447 -7.394 1.00 97.38 83 ARG A O 1
ATOM 637 N N . ASP A 1 84 ? -4.483 -10.912 -7.787 1.00 97.50 84 ASP A N 1
ATOM 638 C CA . ASP A 1 84 ? -3.997 -11.286 -6.459 1.00 97.50 84 ASP A CA 1
ATOM 639 C C . ASP A 1 84 ? -4.590 -10.367 -5.371 1.00 97.50 84 ASP A C 1
ATOM 641 O O . ASP A 1 84 ? -5.015 -10.857 -4.327 1.00 97.50 84 ASP A O 1
ATOM 645 N N . LEU A 1 85 ? -4.736 -9.063 -5.649 1.00 96.94 85 LEU A N 1
ATOM 646 C CA . LEU A 1 85 ? -5.401 -8.098 -4.764 1.00 96.94 85 LEU A CA 1
ATOM 647 C C . LEU A 1 85 ? -6.874 -8.448 -4.518 1.00 96.94 85 LEU A C 1
ATOM 649 O O . LEU A 1 85 ? -7.319 -8.457 -3.373 1.00 96.94 85 LEU A O 1
ATOM 653 N N . VAL A 1 86 ? -7.637 -8.749 -5.571 1.00 96.19 86 VAL A N 1
ATOM 654 C CA . VAL A 1 86 ? -9.061 -9.097 -5.433 1.00 96.19 86 VAL A CA 1
ATOM 655 C C . VAL A 1 86 ? -9.232 -10.429 -4.706 1.00 96.19 86 VAL A C 1
ATOM 657 O O . VAL A 1 86 ? -10.150 -10.570 -3.905 1.00 96.19 86 VAL A O 1
ATOM 660 N N . LEU A 1 87 ? -8.342 -11.400 -4.929 1.00 96.62 87 LEU A N 1
ATOM 661 C CA . LEU A 1 87 ? -8.350 -12.655 -4.172 1.00 96.62 87 LEU A CA 1
ATOM 662 C C . LEU A 1 87 ? -8.033 -12.443 -2.692 1.00 96.62 87 LEU A C 1
ATOM 664 O O . LEU A 1 87 ? -8.646 -13.100 -1.856 1.00 96.62 87 LEU A O 1
ATOM 668 N N . TYR A 1 88 ? -7.111 -11.532 -2.377 1.00 95.31 88 TYR A N 1
ATOM 669 C CA . TYR A 1 88 ? -6.798 -11.160 -1.002 1.00 95.31 88 TYR A CA 1
ATOM 670 C C . TYR A 1 88 ? -7.981 -10.468 -0.314 1.00 95.31 88 TYR A C 1
ATOM 672 O O . TYR A 1 88 ? -8.315 -10.819 0.808 1.00 95.31 88 TYR A O 1
ATOM 680 N N . ALA A 1 89 ? -8.641 -9.527 -0.994 1.00 93.06 89 ALA A N 1
ATOM 681 C CA . ALA A 1 89 ? -9.756 -8.753 -0.442 1.00 93.06 89 ALA A CA 1
ATOM 682 C C . ALA A 1 89 ? -11.099 -9.506 -0.408 1.00 93.06 89 ALA A C 1
ATOM 684 O O . ALA A 1 89 ? -12.088 -8.977 0.094 1.00 93.06 89 ALA A O 1
ATOM 685 N N . LYS A 1 90 ? -11.168 -10.710 -0.990 1.00 86.62 90 LYS A N 1
ATOM 686 C CA . LYS A 1 90 ? -12.402 -11.501 -1.093 1.00 86.62 90 LYS A CA 1
ATOM 687 C C . LYS A 1 90 ? -12.930 -11.973 0.272 1.00 86.62 90 LYS A C 1
ATOM 689 O O . LYS A 1 90 ? -14.114 -12.300 0.366 1.00 86.62 90 LYS A O 1
ATOM 694 N N . TYR A 1 91 ? -12.068 -12.040 1.285 1.00 65.44 91 TYR A N 1
ATOM 695 C CA . TYR A 1 91 ? -12.355 -12.555 2.627 1.00 65.44 91 TYR A CA 1
ATOM 696 C C . TYR A 1 91 ? -11.819 -11.600 3.697 1.00 65.44 91 TYR A C 1
ATOM 698 O O . TYR A 1 91 ? -12.283 -11.724 4.851 1.00 65.44 91 TYR A O 1
#

Secondary structure (DSSP, 8-state):
--S--TTSSPPPPHHHHHHHTT--S----------EEEE-PPPSSS--GGGTTSEEEESEETTEESS-B-SSTT-B--HHHHHHHHHHHT-

InterPro domains:
  IPR001360 Glycoside hydrolase family 1 [PF002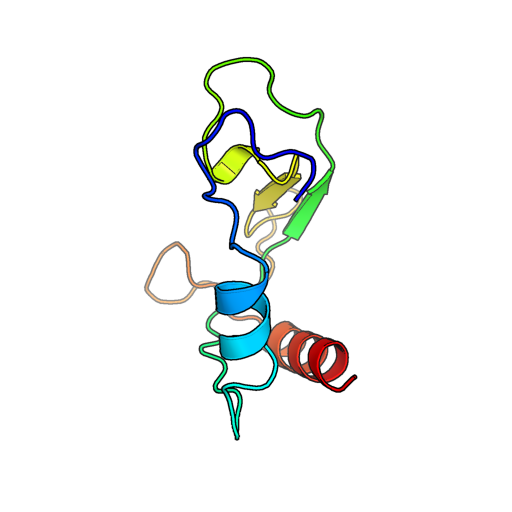32] (8-87)
  IPR001360 Glycoside hydrolase family 1 [PTHR10353] (4-90)
  IPR017853 Glycoside hydrolase superfamily [SSF51445] (4-90)

Radius of gyration: 16.94 Å; chains: 1; bounding box: 40×24×40 Å

Foldseek 3Di:
DPQDDDCPDPDDDPVRVVCPVPVDPDDDDPDFDAWDKDAAPQDPPPDDPVRSVNIDTGQDDPNHGPADDDPDPVGHDDVVVVVVVCVVVVD

Organism: Noccaea caerulescens (NCBI:txid107243)